Protein AF-A0A397H730-F1 (afdb_monomer_lite)

Secondary structure (DSSP, 8-state):
---------------HHHHHHT-PPPP--TTS--HHHHHTT---PPPPPP-PPPS-----TT----TT---TT---SS-HHHHHHHHHHHHT--HHHHHHHHHH-TTS-HHHHHHHHHHHHTS-----HHHHHHHHHHHHTT--

pLDDT: mean 72.05, std 16.64, range [37.53, 92.75]

Organism: NCBI:txid1348612

InterPro domains:
  IPR001138 Zn(2)Cys(6) fungal-type DNA-binding domain [PF00172] (14-52)
  IPR001138 Zn(2)Cys(6) fungal-type DNA-binding domain [PS50048] (14-46)
  IPR001138 Zn(2)Cys(6) fungal-type DNA-binding domain [SM00066] (9-55)
  IPR001138 Zn(2)Cys(6) fungal-type DNA-binding domain [cd00067] (11-46)
  IPR036864 Zn(2)-C6 fungal-type DNA-binding domain superfamily [G3DSA:4.10.240.10] (7-71)
  IPR036864 Zn(2)-C6 fungal-type DNA-binding domain superfamily [SSF57701] (5-55)

Structure (mmCIF, N/CA/C/O backbone):
data_AF-A0A397H730-F1
#
_entry.id   AF-A0A397H730-F1
#
loop_
_atom_site.group_PDB
_atom_site.id
_atom_site.type_symbol
_atom_site.label_atom_id
_atom_site.label_alt_id
_atom_site.label_comp_id
_atom_site.label_asym_id
_atom_site.label_entity_id
_atom_site.label_seq_id
_atom_site.pdbx_PDB_ins_code
_atom_site.Cartn_x
_atom_site.Cartn_y
_atom_site.Cartn_z
_atom_site.occupancy
_atom_site.B_iso_or_equiv
_atom_site.auth_seq_id
_atom_site.auth_comp_id
_atom_site.auth_asym_id
_atom_site.auth_atom_id
_atom_site.pdbx_PDB_model_num
ATOM 1 N N . MET A 1 1 ? -3.882 -28.048 41.845 1.00 50.50 1 MET A N 1
ATOM 2 C CA . MET A 1 1 ? -4.699 -27.050 41.116 1.00 50.50 1 MET A CA 1
ATOM 3 C C . MET A 1 1 ? -4.118 -26.880 39.721 1.00 50.50 1 MET A C 1
ATOM 5 O O . MET A 1 1 ? -3.072 -26.261 39.568 1.00 50.50 1 MET A O 1
ATOM 9 N N . TYR A 1 2 ? -4.721 -27.508 38.716 1.00 56.09 2 TYR A N 1
ATOM 10 C CA . TYR A 1 2 ? -4.244 -27.437 37.333 1.00 56.09 2 TYR A CA 1
ATOM 11 C C . TYR A 1 2 ? -4.657 -26.081 36.750 1.00 56.09 2 TYR A C 1
ATOM 13 O O . TYR A 1 2 ? -5.836 -25.732 36.774 1.00 56.09 2 TYR A O 1
ATOM 21 N N . LYS A 1 3 ? -3.696 -25.287 36.265 1.00 53.00 3 LYS A N 1
ATOM 22 C CA . LYS A 1 3 ? -3.996 -24.039 35.553 1.00 53.00 3 LYS A CA 1
ATOM 23 C C . LYS A 1 3 ? -4.534 -24.406 34.171 1.00 53.00 3 LYS A C 1
ATOM 25 O O . LYS A 1 3 ? -3.757 -24.790 33.300 1.00 53.00 3 LYS A O 1
ATOM 30 N N . VAL A 1 4 ? -5.849 -24.303 33.986 1.00 66.88 4 VAL A N 1
ATOM 31 C CA . VAL A 1 4 ? -6.485 -24.383 32.666 1.00 66.88 4 VAL A CA 1
ATOM 32 C C . VAL A 1 4 ? -5.889 -23.262 31.815 1.00 66.88 4 VAL A C 1
ATOM 34 O O . VAL A 1 4 ? -6.064 -22.082 32.119 1.00 66.88 4 VAL A O 1
ATOM 37 N N . LYS A 1 5 ? -5.103 -23.623 30.797 1.00 56.53 5 LYS A N 1
ATOM 38 C CA . LYS A 1 5 ? -4.609 -22.662 29.809 1.00 56.53 5 LYS A CA 1
ATOM 39 C C . LYS A 1 5 ? -5.804 -22.275 28.948 1.00 56.53 5 LYS A C 1
ATOM 41 O O . LYS A 1 5 ? -6.216 -23.051 28.096 1.00 56.53 5 LYS A O 1
ATOM 46 N N . THR A 1 6 ? -6.375 -21.104 29.200 1.00 65.00 6 THR A N 1
ATOM 47 C CA . THR A 1 6 ? -7.348 -20.507 28.290 1.00 65.00 6 THR A CA 1
ATOM 48 C C . THR A 1 6 ? -6.664 -20.241 26.953 1.00 65.00 6 THR A C 1
ATOM 50 O O . THR A 1 6 ? -5.555 -19.695 26.906 1.00 65.00 6 THR A O 1
ATOM 53 N N . GLU A 1 7 ? -7.291 -20.686 25.865 1.00 65.94 7 GLU A N 1
ATOM 54 C CA . GLU A 1 7 ? -6.809 -20.408 24.518 1.00 65.94 7 GLU A CA 1
ATOM 55 C C . GLU A 1 7 ? -6.703 -18.895 24.325 1.00 65.94 7 GLU A C 1
ATOM 57 O O . GLU A 1 7 ? -7.610 -18.129 24.654 1.00 65.94 7 GLU A O 1
ATOM 62 N N . ARG A 1 8 ? -5.544 -18.444 23.839 1.00 56.88 8 ARG A N 1
ATOM 63 C CA . ARG A 1 8 ? -5.330 -17.030 23.541 1.00 56.88 8 ARG A CA 1
ATOM 64 C C . ARG A 1 8 ? -6.039 -16.715 22.236 1.00 56.88 8 ARG A C 1
ATOM 66 O O . ARG A 1 8 ? -5.474 -16.913 21.165 1.00 56.88 8 ARG A O 1
ATOM 73 N N . VAL A 1 9 ? -7.257 -16.205 22.333 1.00 61.09 9 VAL A N 1
ATOM 74 C CA . VAL A 1 9 ? -7.951 -15.655 21.176 1.00 61.09 9 VAL A CA 1
ATOM 75 C C . VAL A 1 9 ? -7.308 -14.305 20.841 1.00 61.09 9 VAL A C 1
ATOM 77 O O . VAL A 1 9 ? -7.174 -13.400 21.673 1.00 61.09 9 VAL A O 1
ATOM 80 N N . ASN A 1 10 ? -6.790 -14.206 19.619 1.00 62.56 10 ASN A N 1
ATOM 81 C CA . ASN A 1 10 ? -6.143 -12.996 19.134 1.00 62.56 10 ASN A CA 1
ATOM 82 C C . ASN A 1 10 ? -7.219 -12.000 18.693 1.00 62.56 10 ASN A C 1
ATOM 84 O O . ASN A 1 10 ? -7.689 -12.042 17.557 1.00 62.56 10 ASN A O 1
ATOM 88 N N . VAL A 1 11 ? -7.586 -11.076 19.583 1.00 64.38 11 VAL A N 1
ATOM 89 C CA . VAL A 1 11 ? -8.468 -9.951 19.244 1.00 64.38 11 VAL A CA 1
ATOM 90 C C . VAL A 1 11 ? -7.763 -9.032 18.249 1.00 64.38 11 VAL A C 1
ATOM 92 O O . VAL A 1 11 ? -6.843 -8.296 18.606 1.00 64.38 11 VAL A O 1
ATOM 95 N N . THR A 1 12 ? -8.206 -9.051 16.995 1.00 71.44 12 THR A N 1
ATOM 96 C CA . THR A 1 12 ? -7.648 -8.214 15.920 1.00 71.44 12 THR A CA 1
ATOM 97 C C . THR A 1 12 ? -8.219 -6.794 15.914 1.00 71.44 12 THR A C 1
ATOM 99 O O . THR A 1 12 ? -7.594 -5.884 15.367 1.00 71.44 12 THR A O 1
ATOM 102 N N . ILE A 1 13 ? -9.389 -6.577 16.533 1.00 79.62 13 ILE A N 1
ATOM 103 C CA . ILE A 1 13 ? -10.117 -5.301 16.521 1.00 79.62 13 ILE A CA 1
ATOM 104 C C . ILE A 1 13 ? -10.657 -4.982 17.921 1.00 79.62 13 ILE A C 1
ATOM 106 O O . ILE A 1 13 ? -11.386 -5.764 18.521 1.00 79.62 13 ILE A O 1
ATOM 110 N N . ALA A 1 14 ? -10.346 -3.788 18.428 1.00 85.75 14 ALA A N 1
ATOM 111 C CA . ALA A 1 14 ? -10.927 -3.254 19.661 1.00 85.75 14 ALA A CA 1
ATOM 112 C C . ALA A 1 14 ? -12.130 -2.341 19.367 1.00 85.75 14 ALA A C 1
ATOM 114 O O . ALA A 1 14 ? -12.122 -1.614 18.372 1.00 85.75 14 ALA A O 1
ATOM 115 N N . CYS A 1 15 ? -13.130 -2.306 20.254 1.00 87.75 15 CYS A N 1
ATOM 116 C CA . CYS A 1 15 ? -14.243 -1.352 20.160 1.00 87.75 15 CYS A CA 1
ATOM 117 C C . CYS A 1 15 ? -13.778 0.102 20.392 1.00 87.75 15 CYS A C 1
ATOM 119 O O . CYS A 1 15 ? -12.722 0.339 20.989 1.00 87.75 15 CYS A O 1
ATOM 121 N N . ARG A 1 16 ? -14.580 1.098 19.981 1.00 89.00 16 ARG A N 1
ATOM 122 C CA . ARG A 1 16 ? -14.239 2.534 20.113 1.00 89.00 16 ARG A CA 1
ATOM 123 C C . ARG A 1 16 ? -13.884 2.943 21.541 1.00 89.00 16 ARG A C 1
ATOM 125 O O . ARG A 1 16 ? -12.943 3.709 21.736 1.00 89.00 16 ARG A O 1
ATOM 132 N N . ASN A 1 17 ? -14.609 2.433 22.533 1.00 90.75 17 ASN A N 1
ATOM 133 C CA . ASN A 1 17 ? -14.385 2.797 23.933 1.00 90.75 17 ASN A CA 1
ATOM 134 C C . ASN A 1 17 ? -13.042 2.256 24.437 1.00 90.75 17 ASN A C 1
ATOM 136 O O . ASN A 1 17 ? -12.279 2.987 25.065 1.00 90.75 17 ASN A O 1
ATOM 140 N N . CYS A 1 18 ? -12.696 1.014 24.090 1.00 90.00 18 CYS A N 1
ATOM 141 C CA . CYS A 1 18 ? -11.404 0.426 24.445 1.00 90.00 18 CYS A CA 1
ATOM 142 C C . CYS A 1 18 ? -10.235 1.068 23.683 1.00 90.00 18 CYS A C 1
ATOM 144 O O . CYS A 1 18 ? -9.174 1.268 24.276 1.00 90.00 18 CYS A O 1
ATOM 146 N N . GLN A 1 19 ? -10.435 1.459 22.416 1.00 88.44 19 GLN A N 1
ATOM 147 C CA . GLN A 1 19 ? -9.450 2.230 21.647 1.00 88.44 19 GLN A CA 1
ATOM 148 C C . GLN A 1 19 ? -9.165 3.587 22.305 1.00 88.44 19 GLN A C 1
ATOM 150 O O . GLN A 1 19 ? -8.007 3.903 22.573 1.00 88.44 19 GLN A O 1
ATOM 155 N N . LYS A 1 20 ? -10.215 4.360 22.629 1.00 89.25 20 LYS A N 1
ATOM 156 C CA . LYS A 1 20 ? -10.093 5.655 23.322 1.00 89.25 20 LYS A CA 1
ATOM 157 C C . LYS A 1 20 ? -9.414 5.510 24.684 1.00 89.25 20 LYS A C 1
ATOM 159 O O . LYS A 1 20 ? -8.546 6.305 25.024 1.00 89.25 20 LYS A O 1
ATOM 164 N N . ALA A 1 21 ? -9.770 4.471 25.436 1.00 88.81 21 ALA A N 1
ATOM 165 C CA . ALA A 1 21 ? -9.191 4.197 26.747 1.00 88.81 21 ALA A CA 1
ATOM 166 C C . ALA A 1 21 ? -7.764 3.617 26.691 1.00 88.81 21 ALA A C 1
ATOM 168 O O . ALA A 1 21 ? -7.126 3.506 27.737 1.00 88.81 21 ALA A O 1
ATOM 169 N N . LYS A 1 22 ? -7.262 3.216 25.510 1.00 87.75 22 LYS A N 1
ATOM 170 C CA . LYS A 1 22 ? -5.985 2.496 25.330 1.00 87.75 22 LYS A CA 1
ATOM 171 C C . LYS A 1 22 ? -5.866 1.266 26.242 1.00 87.75 22 LYS A C 1
ATOM 173 O O . LYS A 1 22 ? -4.817 0.997 26.826 1.00 87.75 22 LYS A O 1
ATOM 178 N N . LYS A 1 23 ? -6.961 0.521 26.398 1.00 87.56 23 LYS A N 1
ATOM 179 C CA . LYS A 1 23 ? -7.009 -0.706 27.207 1.00 87.56 23 LYS A CA 1
ATOM 180 C C . LYS A 1 23 ? -7.383 -1.902 26.337 1.00 87.56 23 LYS A C 1
ATOM 182 O O . LYS A 1 23 ? -8.056 -1.749 25.320 1.00 87.56 23 LYS A O 1
ATOM 187 N N . LYS A 1 24 ? -6.987 -3.102 26.777 1.00 85.06 24 LYS A N 1
ATOM 188 C CA . LYS A 1 24 ? -7.352 -4.360 26.112 1.00 85.06 24 LYS A CA 1
ATOM 189 C C . LYS A 1 24 ? -8.879 -4.474 26.007 1.00 85.06 24 LYS A C 1
ATOM 191 O O . LYS A 1 24 ? -9.583 -4.210 26.986 1.00 85.06 24 LYS A O 1
ATOM 196 N N . CYS A 1 25 ? -9.356 -4.818 24.813 1.00 87.69 25 CYS A N 1
ATOM 197 C CA . CYS A 1 25 ? -10.747 -5.163 24.539 1.00 87.69 25 CYS A CA 1
ATOM 198 C C . CYS A 1 25 ? -10.901 -6.679 24.702 1.00 87.69 25 CYS A C 1
ATOM 200 O O . CYS A 1 25 ? -10.012 -7.416 24.270 1.00 87.69 25 CYS A O 1
ATOM 202 N N . SER A 1 26 ? -11.962 -7.120 25.378 1.00 81.31 26 SER A N 1
ATOM 203 C CA . SER A 1 26 ? -12.301 -8.541 25.480 1.00 81.31 26 SER A CA 1
ATOM 204 C C . SER A 1 26 ? -12.860 -9.073 24.159 1.00 81.31 26 SER A C 1
ATOM 206 O O . SER A 1 26 ? -13.186 -8.292 23.258 1.00 81.31 26 SER A O 1
ATOM 208 N N . ASP A 1 27 ? -12.855 -10.402 24.046 1.00 68.44 27 ASP A N 1
ATOM 209 C CA . ASP A 1 27 ? -12.985 -11.135 22.793 1.00 68.44 27 ASP A CA 1
ATOM 210 C C . ASP A 1 27 ? -14.214 -10.808 21.958 1.00 68.44 27 ASP A C 1
ATOM 212 O O . ASP A 1 27 ? -15.289 -10.451 22.437 1.00 68.44 27 ASP A O 1
ATOM 216 N N . TYR A 1 28 ? -13.975 -10.901 20.659 1.00 59.66 28 TYR A N 1
ATOM 217 C CA . TYR A 1 28 ? -14.765 -10.311 19.605 1.00 59.66 28 TYR A CA 1
ATOM 218 C C . TYR A 1 28 ? -15.681 -11.353 18.979 1.00 59.66 28 TYR A C 1
ATOM 220 O O . TYR A 1 28 ? -15.276 -12.084 18.082 1.00 59.66 28 TYR A O 1
ATOM 228 N N . ASN A 1 29 ? -16.942 -11.356 19.392 1.00 61.81 29 ASN A N 1
ATOM 229 C CA . ASN A 1 29 ? -18.015 -11.668 18.464 1.00 61.81 29 ASN A CA 1
ATOM 230 C C . ASN A 1 29 ? -18.580 -10.323 18.014 1.00 61.81 29 ASN A C 1
ATOM 232 O O . ASN A 1 29 ? -19.025 -9.535 18.843 1.00 61.81 29 ASN A O 1
ATOM 236 N N . HIS A 1 30 ? -18.546 -10.044 16.709 1.00 59.00 30 HIS A N 1
ATOM 237 C CA . HIS A 1 30 ? -19.015 -8.795 16.084 1.00 59.00 30 HIS A CA 1
ATOM 238 C C . HIS A 1 30 ? -20.416 -8.327 16.538 1.00 59.00 30 HIS A C 1
ATOM 240 O O . HIS A 1 30 ? -20.763 -7.163 16.344 1.00 59.00 30 HIS A O 1
ATOM 246 N N . ASN A 1 31 ? -21.196 -9.224 17.148 1.00 62.78 31 ASN A N 1
ATOM 247 C CA . ASN A 1 31 ? -22.574 -9.022 17.577 1.00 62.78 31 ASN A CA 1
ATOM 248 C C . ASN A 1 31 ? -22.737 -8.828 19.097 1.00 62.78 31 ASN A C 1
ATOM 250 O O . ASN A 1 31 ? -23.855 -8.601 19.549 1.00 62.78 31 ASN A O 1
AT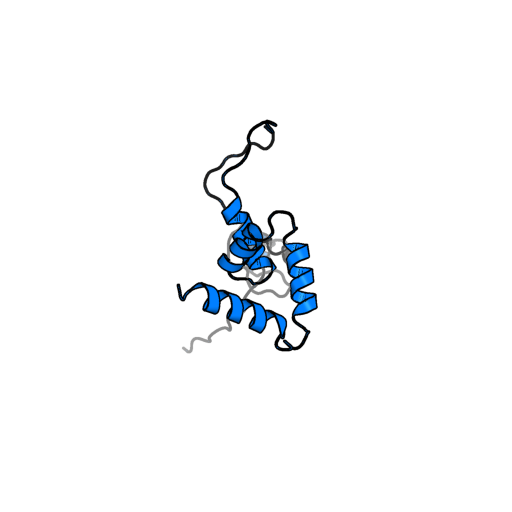OM 254 N N . SER A 1 32 ? -21.668 -8.926 19.897 1.00 72.69 32 SER A N 1
ATOM 255 C CA . SER A 1 32 ? -21.738 -8.796 21.358 1.00 72.69 32 SER A CA 1
ATOM 256 C C . SER A 1 32 ? -20.915 -7.622 21.879 1.00 72.69 32 SER A C 1
ATOM 258 O O . SER A 1 32 ? -19.784 -7.390 21.448 1.00 72.69 32 SER A O 1
ATOM 260 N N . SER A 1 33 ? -21.462 -6.916 22.869 1.00 85.19 33 SER A N 1
ATOM 261 C CA . SER A 1 33 ? -20.726 -5.917 23.642 1.00 85.19 33 SER A CA 1
ATOM 262 C C . SER A 1 33 ? -19.563 -6.558 24.396 1.00 85.19 33 SER A C 1
ATOM 264 O O . SER A 1 33 ? -19.730 -7.593 25.036 1.00 85.19 33 SER A O 1
ATOM 266 N N . CYS A 1 34 ? -18.388 -5.924 24.369 1.00 87.25 34 CYS A N 1
ATOM 267 C CA . CYS A 1 34 ? -17.267 -6.383 25.184 1.00 87.25 34 CYS A CA 1
ATOM 268 C C . CYS A 1 34 ? -17.559 -6.194 26.681 1.00 87.25 34 CYS A C 1
ATOM 270 O O . CYS A 1 34 ? -18.225 -5.233 27.068 1.00 87.25 34 CYS A O 1
ATOM 272 N N . GLU A 1 35 ? -17.004 -7.072 27.514 1.00 87.19 35 GLU A N 1
ATOM 273 C CA . GLU A 1 35 ? -17.160 -7.114 28.980 1.00 87.19 35 GLU A CA 1
ATOM 274 C C . GLU A 1 35 ? -17.079 -5.728 29.638 1.00 87.19 35 GLU A C 1
ATOM 276 O O . GLU A 1 35 ? -18.006 -5.306 30.317 1.00 87.19 35 GLU A O 1
ATOM 281 N N . ARG A 1 36 ? -16.048 -4.933 29.320 1.00 88.31 36 ARG A N 1
ATOM 282 C CA . ARG A 1 36 ? -15.902 -3.572 29.869 1.00 88.31 36 ARG A CA 1
ATOM 283 C C . ARG A 1 36 ? -17.046 -2.632 29.470 1.00 88.31 36 ARG A C 1
ATOM 285 O O . ARG A 1 36 ? -17.365 -1.709 30.214 1.00 88.31 36 ARG A O 1
ATOM 292 N N . CYS A 1 37 ? -17.581 -2.766 28.257 1.00 90.06 37 CYS A N 1
ATOM 293 C CA . CYS A 1 37 ? -18.710 -1.937 27.835 1.00 90.06 37 CYS A CA 1
ATOM 294 C C . CYS A 1 37 ? -19.999 -2.377 28.531 1.00 90.06 37 CYS A C 1
ATOM 296 O O . CYS A 1 37 ? -20.786 -1.509 28.881 1.00 90.06 37 CYS A O 1
ATOM 298 N N . VAL A 1 38 ? -20.171 -3.677 28.790 1.00 88.25 38 VAL A N 1
ATOM 299 C CA . VAL A 1 38 ? -21.295 -4.205 29.577 1.00 88.25 38 VAL A CA 1
ATOM 300 C C . VAL A 1 38 ? -21.231 -3.698 31.018 1.00 88.25 38 VAL A C 1
ATOM 302 O O . VAL A 1 38 ? -22.189 -3.098 31.482 1.00 88.25 38 VAL A O 1
ATOM 305 N N . GLU A 1 39 ? -20.082 -3.830 31.687 1.00 89.06 39 GLU A N 1
ATOM 306 C CA . GLU A 1 39 ? -19.871 -3.358 33.070 1.00 89.06 39 GLU A CA 1
ATOM 307 C C . GLU A 1 39 ? -20.127 -1.860 33.259 1.00 89.06 39 GLU A C 1
ATOM 309 O O . GLU A 1 39 ? -20.427 -1.404 34.358 1.00 89.06 39 GLU A O 1
ATOM 314 N N . ARG A 1 40 ? -19.931 -1.073 32.199 1.00 89.38 40 ARG A N 1
ATOM 315 C CA . ARG A 1 40 ? -20.083 0.385 32.228 1.00 89.38 40 ARG A CA 1
ATOM 316 C C . ARG A 1 40 ? -21.389 0.863 31.611 1.00 89.38 40 ARG A C 1
ATOM 318 O O . ARG A 1 40 ? -21.555 2.071 31.481 1.00 89.38 40 ARG A O 1
ATOM 325 N N . GLU A 1 41 ? -22.241 -0.062 31.172 1.00 87.75 41 GLU A N 1
ATOM 326 C CA . GLU A 1 41 ? -23.493 0.236 30.471 1.00 87.75 41 GLU A CA 1
ATOM 327 C C . GLU A 1 41 ? -23.281 1.181 29.270 1.00 87.75 41 GLU A C 1
ATOM 329 O O . GLU A 1 41 ? -24.071 2.075 28.979 1.00 87.75 41 GLU A O 1
ATOM 334 N N . LEU A 1 42 ? -22.163 0.996 28.558 1.00 86.94 42 LEU A N 1
ATOM 335 C CA . LEU A 1 42 ? -21.788 1.808 27.405 1.00 86.94 42 LEU A CA 1
ATOM 336 C C . LEU A 1 42 ? -22.105 1.093 26.099 1.00 86.94 42 LEU A C 1
ATOM 338 O O . LEU A 1 42 ? -21.855 -0.101 25.929 1.00 86.94 42 LEU A O 1
ATOM 342 N N . GLU A 1 43 ? -22.523 1.876 25.111 1.00 87.75 43 GLU A N 1
ATOM 343 C CA . GLU A 1 43 ? -22.716 1.384 23.755 1.00 87.75 43 GLU A CA 1
ATOM 344 C C . GLU A 1 43 ? -21.388 0.878 23.159 1.00 87.75 43 GLU A C 1
ATOM 346 O O . GLU A 1 43 ? -20.408 1.623 23.007 1.00 87.75 43 GLU A O 1
ATOM 351 N N . CYS A 1 44 ? -21.344 -0.412 22.817 1.00 88.88 44 CYS A N 1
ATOM 352 C CA . CYS A 1 44 ? -20.152 -1.055 22.283 1.00 88.88 44 CYS A CA 1
ATOM 353 C C . CYS A 1 44 ? -20.167 -1.030 20.753 1.00 88.88 44 CYS A C 1
ATOM 355 O O . CYS A 1 44 ? -20.772 -1.874 20.099 1.00 88.88 44 CYS A O 1
ATOM 357 N N . LYS A 1 45 ? -19.477 -0.047 20.168 1.00 87.19 45 LYS A N 1
ATOM 358 C CA . LYS A 1 45 ? -19.338 0.070 18.710 1.00 87.19 45 LYS A CA 1
ATOM 359 C C . LYS A 1 45 ? -17.966 -0.389 18.246 1.00 87.19 45 LYS A C 1
ATOM 361 O O . LYS A 1 45 ? -16.945 0.182 18.647 1.00 87.19 45 LYS A O 1
ATOM 366 N N . TYR A 1 46 ? -17.946 -1.360 17.343 1.00 85.56 46 TYR A N 1
ATOM 367 C CA . TYR A 1 46 ? -16.752 -1.750 16.604 1.00 85.56 46 TYR A CA 1
ATOM 368 C C . TYR A 1 46 ? -16.711 -1.014 15.269 1.00 85.56 46 TYR A C 1
ATOM 370 O O . TYR A 1 46 ? -17.703 -0.937 14.550 1.00 85.56 46 TYR A O 1
ATOM 378 N N . VAL A 1 47 ? -15.560 -0.423 14.954 1.00 76.94 47 VAL A N 1
ATOM 379 C CA . VAL A 1 47 ? -15.337 0.194 13.644 1.00 76.94 47 VAL A CA 1
ATOM 380 C C . VAL A 1 47 ? -14.729 -0.876 12.755 1.00 76.94 47 VAL A C 1
ATOM 382 O O . VAL A 1 47 ? -13.705 -1.458 13.114 1.00 76.94 47 VAL A O 1
ATOM 385 N N . GLN A 1 48 ? -15.379 -1.138 11.623 1.00 69.75 48 GLN A N 1
ATOM 386 C CA . GLN A 1 48 ? -14.855 -2.011 10.576 1.00 69.75 48 GLN A CA 1
ATOM 387 C C . GLN A 1 48 ? -13.438 -1.592 10.151 1.00 69.75 48 GLN A C 1
ATOM 389 O O . GLN A 1 48 ? -13.068 -0.427 10.340 1.00 69.75 48 GLN A O 1
ATOM 394 N N . PRO A 1 49 ? -12.626 -2.534 9.633 1.00 69.56 49 PRO A N 1
ATOM 395 C CA . PRO A 1 49 ? -11.191 -2.352 9.478 1.00 69.56 49 PRO A CA 1
ATOM 396 C C . PRO A 1 49 ? -10.850 -1.036 8.786 1.00 69.56 49 PRO A C 1
ATOM 398 O O . PRO A 1 49 ? -11.248 -0.759 7.655 1.00 69.56 49 PRO A O 1
ATOM 401 N N . VAL A 1 50 ? -10.078 -0.224 9.505 1.00 65.81 50 VAL A N 1
ATOM 402 C CA . VAL A 1 50 ? -9.478 0.990 8.967 1.00 65.81 50 VAL A CA 1
ATOM 403 C C . VAL A 1 50 ? -8.591 0.562 7.804 1.00 65.81 50 VAL A C 1
ATOM 405 O O . VAL A 1 50 ? -7.790 -0.366 7.959 1.00 65.81 50 VAL A O 1
ATOM 408 N N . LYS A 1 51 ? -8.730 1.222 6.644 1.00 69.31 51 LYS A N 1
ATOM 409 C CA . LYS A 1 51 ? -7.818 1.027 5.510 1.00 69.31 51 LYS A CA 1
ATOM 410 C C . LYS A 1 51 ? -6.390 1.024 6.054 1.00 69.31 51 LYS A C 1
ATOM 412 O O . LYS A 1 51 ? -6.004 1.956 6.768 1.00 69.31 51 LYS A O 1
ATOM 417 N N . LYS A 1 52 ? -5.633 -0.045 5.775 1.00 71.25 52 LYS A N 1
ATOM 418 C CA . LYS A 1 52 ? -4.215 -0.103 6.143 1.00 71.25 52 LYS A CA 1
ATOM 419 C C . LYS A 1 52 ? -3.580 1.180 5.620 1.00 71.25 52 LYS A C 1
ATOM 421 O O . LYS A 1 52 ? -3.846 1.574 4.484 1.00 71.25 52 LYS A O 1
ATOM 426 N N . ARG A 1 53 ? -2.820 1.867 6.476 1.00 69.81 53 ARG A N 1
ATOM 427 C CA . ARG A 1 53 ? -2.097 3.066 6.049 1.00 69.81 53 ARG A CA 1
ATOM 428 C C . ARG A 1 53 ? -1.291 2.675 4.814 1.00 69.81 53 ARG A C 1
ATOM 430 O O . ARG A 1 53 ? -0.712 1.586 4.797 1.00 69.81 53 ARG A O 1
ATOM 437 N N . GLY A 1 54 ? -1.298 3.538 3.802 1.00 79.81 54 GLY A N 1
ATOM 438 C CA . GLY A 1 54 ? -0.391 3.378 2.677 1.00 79.81 54 GLY A CA 1
ATOM 439 C C . GLY A 1 54 ? 1.060 3.295 3.169 1.00 79.81 54 GLY A C 1
ATOM 440 O O . GLY A 1 54 ? 1.326 3.536 4.357 1.00 79.81 54 GLY A O 1
ATOM 441 N N . PRO A 1 55 ? 1.999 2.952 2.279 1.00 81.06 55 PRO A N 1
ATOM 442 C CA . PRO A 1 55 ? 3.421 3.001 2.594 1.00 81.06 55 PRO A CA 1
ATOM 443 C C . PRO A 1 55 ? 3.747 4.292 3.351 1.00 81.06 55 PRO A C 1
ATOM 445 O O . PRO A 1 55 ? 3.266 5.366 2.980 1.00 81.06 55 PRO A O 1
ATOM 448 N N . ARG A 1 56 ? 4.494 4.189 4.460 1.00 74.44 56 ARG A N 1
ATOM 449 C CA . ARG A 1 56 ? 4.902 5.398 5.184 1.00 74.44 56 ARG A CA 1
ATOM 450 C C . ARG A 1 56 ? 5.713 6.250 4.206 1.00 74.44 56 ARG A C 1
ATOM 452 O O . ARG A 1 56 ? 6.613 5.686 3.580 1.00 74.44 56 ARG A O 1
ATOM 459 N N . PRO A 1 57 ? 5.423 7.556 4.069 1.00 70.94 57 PRO A N 1
ATOM 460 C CA . PRO A 1 57 ? 6.301 8.424 3.308 1.00 70.94 57 PRO A CA 1
ATOM 461 C C . PRO A 1 57 ? 7.695 8.303 3.920 1.00 70.94 57 PRO A C 1
ATOM 463 O O . PRO A 1 57 ? 7.851 8.358 5.144 1.00 70.94 57 PRO A O 1
ATOM 466 N N . ILE A 1 58 ? 8.681 8.037 3.068 1.00 69.31 58 ILE A N 1
ATOM 467 C CA . ILE A 1 58 ? 10.076 7.941 3.479 1.00 69.31 58 ILE A CA 1
ATOM 468 C C . ILE A 1 58 ? 10.435 9.312 4.050 1.00 69.31 58 ILE A C 1
ATOM 470 O O . ILE A 1 58 ? 10.397 10.316 3.343 1.00 69.31 58 ILE A O 1
ATOM 474 N N . HIS A 1 59 ? 10.703 9.363 5.354 1.00 54.22 59 HIS A N 1
ATOM 475 C CA . HIS A 1 59 ? 11.121 10.585 6.024 1.00 54.22 59 HIS A CA 1
ATOM 476 C C . HIS A 1 59 ? 12.569 10.852 5.603 1.00 54.22 59 HIS A C 1
ATOM 478 O O . HIS A 1 59 ? 13.509 10.348 6.214 1.00 54.22 59 HIS A O 1
ATOM 484 N N . VAL A 1 60 ? 12.750 11.587 4.505 1.00 56.62 60 VAL A N 1
ATOM 485 C CA . VAL A 1 60 ? 14.031 12.218 4.188 1.00 56.62 60 VAL A CA 1
ATOM 486 C C . VAL A 1 60 ? 14.228 13.317 5.222 1.00 56.62 60 VAL A C 1
ATOM 488 O O . VAL A 1 60 ? 13.609 14.377 5.170 1.00 56.62 60 VAL A O 1
ATOM 491 N N . ASN A 1 61 ? 15.000 13.013 6.261 1.00 51.97 61 ASN A N 1
ATOM 492 C CA . ASN A 1 61 ? 15.315 13.984 7.294 1.00 51.97 61 ASN A CA 1
ATOM 493 C C . ASN A 1 61 ? 15.995 15.198 6.644 1.00 51.97 61 ASN A C 1
ATOM 495 O O . ASN A 1 61 ? 17.134 15.101 6.199 1.00 51.97 61 ASN A O 1
ATOM 499 N N . GLY A 1 62 ? 15.294 16.334 6.644 1.00 47.25 62 GLY A N 1
ATOM 500 C CA . GLY A 1 62 ? 15.918 17.650 6.574 1.00 47.25 62 GLY A CA 1
ATOM 501 C C . GLY A 1 62 ? 15.934 18.358 5.224 1.00 47.25 62 GLY A C 1
ATOM 502 O O . GLY A 1 62 ? 16.972 18.898 4.881 1.00 47.25 62 GLY A O 1
ATOM 503 N N . LEU A 1 63 ? 14.809 18.473 4.514 1.00 45.62 63 LEU A N 1
ATOM 504 C CA . LEU A 1 63 ? 14.593 19.621 3.622 1.00 45.62 63 LEU A CA 1
ATOM 505 C C . LEU A 1 63 ? 13.144 20.101 3.758 1.00 45.62 63 LEU A C 1
ATOM 507 O O . LEU A 1 63 ? 12.212 19.516 3.215 1.00 45.62 63 LEU A O 1
ATOM 511 N N . ASN A 1 64 ? 12.963 21.165 4.541 1.00 46.75 64 ASN A N 1
ATOM 512 C CA . ASN A 1 64 ? 11.752 21.978 4.532 1.00 46.75 64 ASN A CA 1
ATOM 513 C C . ASN A 1 64 ? 11.697 22.645 3.149 1.00 46.75 64 ASN A C 1
ATOM 515 O O . ASN A 1 64 ? 12.391 23.634 2.925 1.00 46.75 64 ASN A O 1
ATOM 519 N N . VAL A 1 65 ? 10.960 22.069 2.198 1.00 45.72 65 VAL A N 1
ATOM 520 C CA . VAL A 1 65 ? 10.748 22.703 0.891 1.00 45.72 65 VAL A CA 1
ATOM 521 C C . VAL A 1 65 ? 9.320 23.219 0.851 1.00 45.72 65 VAL A C 1
ATOM 523 O O . VAL A 1 65 ? 8.360 22.466 0.700 1.00 45.72 65 VAL A O 1
ATOM 526 N N . ASP A 1 66 ? 9.217 24.524 1.067 1.00 43.47 66 ASP A N 1
ATOM 527 C CA . ASP A 1 66 ? 8.016 25.330 0.908 1.00 43.47 66 ASP A CA 1
ATOM 528 C C . ASP A 1 66 ? 7.605 25.299 -0.577 1.00 43.47 66 ASP A C 1
ATOM 530 O O . ASP A 1 66 ? 8.369 25.706 -1.454 1.00 43.47 66 ASP A O 1
ATOM 534 N N . TYR A 1 67 ? 6.423 24.762 -0.888 1.00 50.19 67 TYR A N 1
ATOM 535 C CA . TYR A 1 67 ? 6.011 24.384 -2.254 1.00 50.19 67 TYR A CA 1
ATOM 536 C C . TYR A 1 67 ? 5.714 25.563 -3.205 1.00 50.19 67 TYR A C 1
ATOM 538 O O . TYR A 1 67 ? 5.191 25.347 -4.294 1.00 50.19 67 TYR A O 1
ATOM 546 N N . ASN A 1 68 ? 6.051 26.805 -2.842 1.00 54.12 68 ASN A N 1
ATOM 547 C CA . ASN A 1 68 ? 5.650 28.004 -3.591 1.00 54.12 68 ASN A CA 1
ATOM 548 C C . ASN A 1 68 ? 6.803 28.894 -4.081 1.00 54.12 68 ASN A C 1
ATOM 550 O O . ASN A 1 68 ? 6.599 30.083 -4.318 1.00 54.12 68 ASN A O 1
ATOM 554 N N . LYS A 1 69 ? 8.004 28.350 -4.306 1.00 41.09 69 LYS A N 1
ATOM 555 C CA . LYS A 1 69 ? 9.071 29.102 -4.988 1.00 41.09 69 LYS A CA 1
ATOM 556 C C . LYS A 1 69 ? 9.706 28.295 -6.118 1.00 41.09 69 LYS A C 1
ATOM 558 O O . LYS A 1 69 ? 10.810 27.780 -5.994 1.00 41.09 69 LYS A O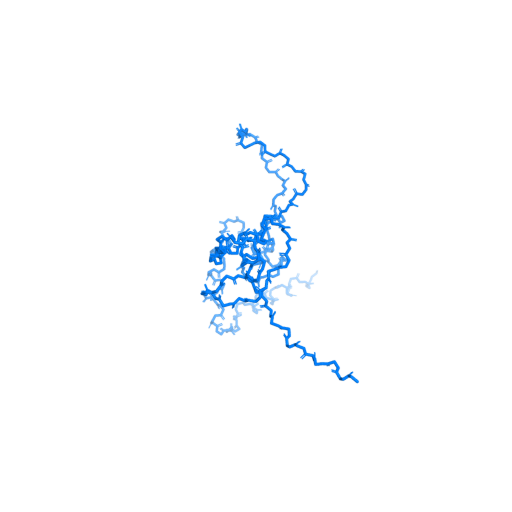 1
ATOM 563 N N . PHE A 1 70 ? 8.983 28.188 -7.231 1.00 39.75 70 PHE A N 1
ATOM 564 C CA . PHE A 1 70 ? 9.585 27.845 -8.518 1.00 39.75 70 PHE A CA 1
ATOM 565 C C . PHE A 1 70 ? 10.345 29.074 -9.030 1.00 39.75 70 PHE A C 1
ATOM 567 O O . PHE A 1 70 ? 9.734 30.024 -9.514 1.00 39.75 70 PHE A O 1
ATOM 574 N N . ASP A 1 71 ? 11.668 29.065 -8.881 1.00 45.66 71 ASP A N 1
ATOM 575 C CA . ASP A 1 71 ? 12.556 30.012 -9.557 1.00 45.66 71 ASP A CA 1
ATOM 576 C C . ASP A 1 71 ? 13.011 29.378 -10.892 1.00 45.66 71 ASP A C 1
ATOM 578 O O . ASP A 1 71 ? 13.577 28.279 -10.858 1.00 45.66 71 ASP A O 1
ATOM 582 N N . PRO A 1 72 ? 12.750 29.971 -12.077 1.00 49.47 72 PRO A N 1
ATOM 583 C CA . PRO A 1 72 ? 12.869 29.268 -13.362 1.00 49.47 72 PRO A CA 1
ATOM 584 C C . PRO A 1 72 ? 14.305 29.068 -13.877 1.00 49.47 72 PRO A C 1
ATOM 586 O O . PRO A 1 72 ? 14.479 28.731 -15.047 1.00 49.47 72 PRO A O 1
ATOM 589 N N . LEU A 1 73 ? 15.341 29.323 -13.070 1.00 48.75 73 LEU A N 1
ATOM 590 C CA . LEU A 1 73 ? 16.691 29.581 -13.590 1.00 48.75 73 LEU A CA 1
ATOM 591 C C . LEU A 1 73 ? 17.844 28.755 -13.002 1.00 48.75 73 LEU A C 1
ATOM 593 O O . LEU A 1 73 ? 18.994 29.074 -13.302 1.00 48.75 73 LEU A O 1
ATOM 597 N N . TYR A 1 74 ? 17.609 27.679 -12.242 1.00 37.53 74 TYR A N 1
ATOM 598 C CA . TYR A 1 74 ? 18.727 26.874 -11.722 1.00 37.53 74 TYR A CA 1
ATOM 599 C C . TYR A 1 74 ? 18.769 25.429 -12.237 1.00 37.53 74 TYR A C 1
ATOM 601 O O . TYR A 1 74 ? 17.977 24.564 -11.878 1.00 37.53 74 TYR A O 1
ATOM 609 N N . ASN A 1 75 ? 19.747 25.222 -13.115 1.00 39.47 75 ASN A N 1
ATOM 610 C CA . ASN A 1 75 ? 20.147 23.997 -13.790 1.00 39.47 75 ASN A CA 1
ATOM 611 C C . ASN A 1 75 ? 20.893 23.000 -12.878 1.00 39.47 75 ASN A C 1
ATOM 613 O O . ASN A 1 75 ? 21.665 23.400 -12.014 1.00 39.47 75 ASN A O 1
ATOM 617 N N . ASN A 1 76 ? 20.751 21.713 -13.220 1.00 56.38 76 ASN A N 1
ATOM 618 C CA . ASN A 1 76 ? 21.787 20.668 -13.311 1.00 56.38 76 ASN A CA 1
ATOM 619 C C . ASN A 1 76 ? 22.862 20.570 -12.211 1.00 56.38 76 ASN A C 1
ATOM 621 O O . ASN A 1 76 ? 23.861 21.287 -12.265 1.00 56.38 76 ASN A O 1
ATOM 625 N N . LYS A 1 77 ? 22.713 19.555 -11.343 1.00 48.38 77 LYS A N 1
ATOM 626 C CA . LYS A 1 77 ? 23.736 18.597 -10.842 1.00 48.38 77 LYS A CA 1
ATOM 627 C C . LYS A 1 77 ? 23.306 18.091 -9.460 1.00 48.38 77 LYS A C 1
ATOM 629 O O . LYS A 1 77 ? 23.715 18.690 -8.482 1.00 48.38 77 LYS A O 1
ATOM 634 N N . GLU A 1 78 ? 22.477 17.038 -9.394 1.00 46.84 78 GLU A N 1
ATOM 635 C CA . GLU A 1 78 ? 22.378 16.113 -8.228 1.00 46.84 78 GLU A CA 1
ATOM 636 C C . GLU A 1 78 ? 21.266 15.035 -8.321 1.00 46.84 78 GLU A C 1
ATOM 638 O O . GLU A 1 78 ? 20.936 14.418 -7.314 1.00 46.84 78 GLU A O 1
ATOM 643 N N . ASN A 1 79 ? 20.699 14.728 -9.500 1.00 51.94 79 ASN A N 1
ATOM 644 C CA . ASN A 1 79 ? 19.626 13.717 -9.610 1.00 51.94 79 ASN A CA 1
ATOM 645 C C . ASN A 1 79 ? 19.991 12.411 -10.339 1.00 51.94 79 ASN A C 1
ATOM 647 O O . ASN A 1 79 ? 19.196 11.472 -10.309 1.00 51.94 79 ASN A O 1
ATOM 651 N N . ASP A 1 80 ? 21.196 12.286 -10.900 1.00 53.62 80 ASP A N 1
ATOM 652 C CA . ASP A 1 80 ? 21.554 11.133 -11.744 1.00 53.62 80 ASP A CA 1
ATOM 653 C C . ASP A 1 80 ? 21.545 9.804 -10.974 1.00 53.62 80 ASP A C 1
ATOM 655 O O . ASP A 1 80 ? 21.107 8.781 -11.494 1.00 53.62 80 ASP A O 1
ATOM 659 N N . LYS A 1 81 ? 21.965 9.804 -9.698 1.00 59.84 81 LYS A N 1
ATOM 660 C CA . LYS A 1 81 ? 21.922 8.596 -8.852 1.00 59.84 81 LYS A CA 1
ATOM 661 C C . LYS A 1 81 ? 20.490 8.118 -8.619 1.00 59.84 81 LYS A C 1
ATOM 663 O O . LYS A 1 81 ? 20.232 6.922 -8.684 1.00 59.84 81 LYS A O 1
ATOM 668 N N . ASN A 1 82 ? 19.564 9.050 -8.397 1.00 72.62 82 ASN A N 1
ATOM 669 C CA . ASN A 1 82 ? 18.161 8.712 -8.188 1.00 72.62 82 ASN A CA 1
ATOM 670 C C . ASN A 1 82 ? 17.542 8.156 -9.475 1.00 72.62 82 ASN A C 1
ATOM 672 O O . ASN A 1 82 ? 16.792 7.188 -9.419 1.00 72.62 82 ASN A O 1
ATOM 676 N N . GLU A 1 83 ? 17.875 8.717 -10.639 1.00 82.81 83 GLU A N 1
ATOM 677 C CA . GLU A 1 83 ? 17.359 8.231 -11.921 1.00 82.81 83 GLU A CA 1
ATOM 678 C C . GLU A 1 83 ? 17.920 6.850 -12.293 1.00 82.81 83 GLU A C 1
ATOM 680 O O . GLU A 1 83 ? 17.150 5.954 -12.642 1.00 82.81 83 GLU A O 1
ATOM 685 N N . ILE A 1 84 ? 19.228 6.631 -12.129 1.00 86.75 84 ILE A N 1
ATOM 686 C CA . ILE A 1 84 ? 19.873 5.342 -12.419 1.00 86.75 84 ILE A CA 1
ATOM 687 C C . ILE A 1 84 ? 19.314 4.228 -11.525 1.00 86.75 84 ILE A C 1
ATOM 689 O O . ILE A 1 84 ? 18.937 3.175 -12.042 1.00 86.75 84 ILE A O 1
ATOM 693 N N . SER A 1 85 ? 19.211 4.449 -10.210 1.00 86.94 85 SER A N 1
ATOM 694 C CA . SER A 1 85 ? 18.670 3.438 -9.290 1.00 86.94 85 SER A CA 1
ATOM 695 C C . SER A 1 85 ? 17.178 3.176 -9.545 1.00 86.94 85 SER A C 1
ATOM 697 O O . SER A 1 85 ? 16.731 2.031 -9.483 1.00 86.94 85 SER A O 1
ATOM 699 N N . ASN A 1 86 ? 16.399 4.201 -9.916 1.00 87.88 86 ASN A N 1
ATOM 700 C CA . ASN A 1 86 ? 14.994 4.025 -10.301 1.00 87.88 86 ASN A CA 1
ATOM 701 C C . ASN A 1 86 ? 14.838 3.194 -11.584 1.00 87.88 86 ASN A C 1
ATOM 703 O O . ASN A 1 86 ? 13.954 2.340 -11.662 1.00 87.88 86 ASN A O 1
ATOM 707 N N . LEU A 1 87 ? 15.682 3.426 -12.593 1.00 88.56 87 LEU A N 1
ATOM 708 C CA . LEU A 1 87 ? 15.676 2.653 -13.837 1.00 88.56 87 LEU A CA 1
ATOM 709 C C . LEU A 1 87 ? 16.161 1.215 -13.615 1.00 88.56 87 LEU A C 1
ATOM 711 O O . LEU A 1 87 ? 15.555 0.289 -14.149 1.00 88.56 87 LEU A O 1
ATOM 715 N N . SER A 1 88 ? 17.191 1.031 -12.786 1.00 90.56 88 SER A N 1
ATOM 716 C CA . SER A 1 88 ? 17.694 -0.280 -12.361 1.00 90.56 88 SER A CA 1
ATOM 717 C C . SER A 1 88 ? 16.578 -1.127 -11.748 1.00 90.56 88 SER A C 1
ATOM 719 O O . SER A 1 88 ? 16.317 -2.224 -12.233 1.00 90.56 88 SER A O 1
ATOM 721 N N . LEU A 1 89 ? 15.835 -0.580 -10.779 1.00 89.44 89 LEU A N 1
ATOM 722 C CA . LEU A 1 89 ? 14.707 -1.274 -10.149 1.00 89.44 89 LEU A CA 1
ATOM 723 C C . LEU A 1 89 ? 13.538 -1.522 -11.110 1.00 89.44 89 LEU A C 1
ATOM 725 O O . LEU A 1 89 ? 12.881 -2.555 -11.032 1.00 89.44 89 LEU A O 1
ATOM 729 N N . LYS A 1 90 ? 13.248 -0.573 -12.007 1.00 92.38 90 LYS A N 1
ATOM 730 C CA . LYS A 1 90 ? 12.102 -0.667 -12.922 1.00 92.38 90 LYS A CA 1
ATOM 731 C C . LYS A 1 90 ? 12.260 -1.779 -13.959 1.00 92.38 90 LYS A C 1
ATOM 733 O O . LYS A 1 90 ? 11.261 -2.381 -14.344 1.00 92.38 90 LYS A O 1
ATOM 738 N N . TYR A 1 91 ? 13.479 -1.992 -14.441 1.00 88.06 91 TYR A N 1
ATOM 739 C CA . TYR A 1 91 ? 13.768 -2.935 -15.522 1.00 88.06 91 TYR A CA 1
ATOM 740 C C . TYR A 1 91 ? 14.634 -4.118 -15.078 1.00 88.06 91 TYR A C 1
ATOM 742 O O . TYR A 1 91 ? 15.116 -4.855 -15.930 1.00 88.06 91 TYR A O 1
ATOM 750 N N . ASP A 1 92 ? 14.830 -4.276 -13.767 1.00 89.06 92 ASP A N 1
ATOM 751 C CA . ASP A 1 92 ? 15.626 -5.340 -13.149 1.00 89.06 92 ASP A CA 1
ATOM 752 C C . ASP A 1 92 ? 17.031 -5.483 -13.766 1.00 89.06 92 ASP A C 1
ATOM 754 O O . ASP A 1 92 ? 17.489 -6.563 -14.134 1.00 89.06 92 ASP A O 1
ATOM 758 N N . LEU A 1 93 ? 17.720 -4.347 -13.925 1.00 89.81 93 LEU A N 1
ATOM 759 C CA . LEU A 1 93 ? 19.091 -4.293 -14.432 1.00 89.81 93 LEU A CA 1
ATOM 760 C C . LEU A 1 93 ? 20.065 -3.830 -13.365 1.00 89.81 93 LEU A C 1
ATOM 762 O O . LEU A 1 93 ? 19.750 -2.981 -12.536 1.00 89.81 93 LEU A O 1
ATOM 766 N N . HIS A 1 94 ? 21.308 -4.290 -13.466 1.00 92.75 94 HIS A N 1
ATOM 767 C CA . HIS A 1 94 ? 22.398 -3.763 -12.656 1.00 92.75 94 HIS A CA 1
ATOM 768 C C . HIS A 1 94 ? 22.663 -2.280 -12.974 1.00 92.75 94 HIS A C 1
ATOM 770 O O . HIS A 1 94 ? 22.703 -1.887 -14.140 1.00 92.75 94 HIS A O 1
ATOM 776 N N . GLU A 1 95 ? 22.915 -1.453 -11.954 1.00 89.25 95 GLU A N 1
ATOM 777 C CA . GLU A 1 95 ? 23.113 -0.002 -12.121 1.00 89.25 95 GLU A CA 1
ATOM 778 C C . GLU A 1 95 ? 24.215 0.355 -13.128 1.00 89.25 95 GLU A C 1
ATOM 780 O O . GLU A 1 95 ? 24.095 1.339 -13.853 1.00 89.25 95 GLU A O 1
ATOM 785 N N . ASN A 1 96 ? 25.285 -0.444 -13.202 1.00 89.94 96 ASN A N 1
ATOM 786 C CA . ASN A 1 96 ? 26.348 -0.222 -14.189 1.00 89.94 96 ASN A CA 1
ATOM 787 C C . ASN A 1 96 ? 25.850 -0.424 -15.627 1.00 89.94 96 ASN A C 1
ATOM 789 O O . ASN A 1 96 ? 26.148 0.399 -16.478 1.00 89.94 96 ASN A O 1
ATOM 793 N N . ALA A 1 97 ? 25.007 -1.429 -15.880 1.00 89.38 97 ALA A N 1
ATOM 794 C CA . ALA A 1 97 ? 24.427 -1.636 -17.207 1.00 89.38 97 ALA A CA 1
ATOM 795 C C . ALA A 1 97 ? 23.505 -0.470 -17.605 1.00 89.38 97 ALA A C 1
ATOM 797 O O . ALA A 1 97 ? 23.508 -0.024 -18.750 1.00 89.38 97 ALA A O 1
ATOM 798 N N . VAL A 1 98 ? 22.750 0.072 -16.641 1.00 91.44 98 VAL A N 1
ATOM 799 C CA . VAL A 1 98 ? 21.924 1.272 -16.846 1.00 91.44 98 VAL A CA 1
ATOM 800 C C . VAL A 1 98 ? 22.798 2.477 -17.211 1.00 91.44 98 VAL A C 1
ATOM 802 O O . VAL A 1 98 ? 22.497 3.174 -18.179 1.00 91.44 98 VAL A O 1
ATOM 805 N N . LYS A 1 99 ? 23.895 2.704 -16.474 1.00 90.94 99 LYS A N 1
ATOM 806 C CA . LYS A 1 99 ? 24.861 3.779 -16.758 1.00 90.94 99 LYS A CA 1
ATOM 807 C C . LYS A 1 99 ? 25.448 3.648 -18.158 1.00 90.94 99 LYS A C 1
ATOM 809 O O . LYS A 1 99 ? 25.412 4.617 -18.913 1.00 90.94 99 LYS A O 1
ATOM 814 N N . ASP A 1 100 ? 25.921 2.460 -18.514 1.00 91.06 100 ASP A N 1
ATOM 815 C CA . ASP A 1 100 ? 26.550 2.205 -19.808 1.00 91.06 100 ASP A CA 1
ATOM 816 C C . ASP A 1 100 ? 25.572 2.465 -20.957 1.00 91.06 100 ASP A C 1
ATOM 818 O O . ASP A 1 100 ? 25.926 3.116 -21.938 1.00 91.06 100 ASP A O 1
ATOM 822 N N . LEU A 1 101 ? 24.309 2.053 -20.821 1.00 90.31 101 LEU A N 1
ATOM 823 C CA . LEU A 1 101 ? 23.274 2.297 -21.829 1.00 90.31 101 LEU A CA 1
ATOM 824 C C . LEU A 1 101 ? 22.957 3.786 -22.009 1.00 90.31 101 LEU A C 1
ATOM 826 O O . LEU A 1 101 ? 22.824 4.249 -23.143 1.00 90.31 101 LEU A O 1
ATOM 830 N N . ILE A 1 102 ? 22.858 4.539 -20.912 1.00 89.00 102 ILE A N 1
ATOM 831 C CA . ILE A 1 102 ? 22.596 5.985 -20.953 1.00 89.00 102 ILE A CA 1
ATOM 832 C C . ILE A 1 102 ? 23.765 6.725 -21.612 1.00 89.00 102 ILE A C 1
ATOM 834 O O . ILE A 1 102 ? 23.548 7.583 -22.467 1.00 89.00 102 ILE A O 1
ATOM 838 N N . VAL A 1 103 ? 25.000 6.370 -21.246 1.00 89.00 103 VAL A N 1
ATOM 839 C CA . VAL A 1 103 ? 26.220 6.972 -21.804 1.00 89.00 103 VAL A CA 1
ATOM 840 C C . VAL A 1 103 ? 26.379 6.629 -23.285 1.00 89.00 103 VAL A C 1
ATOM 842 O O . VAL A 1 103 ? 26.730 7.497 -24.081 1.00 89.00 103 VAL A O 1
ATOM 845 N N . THR A 1 104 ? 26.086 5.385 -23.669 1.00 91.50 104 THR A N 1
ATOM 846 C CA . THR A 1 104 ? 26.221 4.908 -25.054 1.00 91.50 104 THR A CA 1
ATOM 847 C C . THR A 1 104 ? 25.149 5.502 -25.973 1.00 91.50 104 THR A C 1
ATOM 849 O O . THR A 1 104 ? 25.427 5.829 -27.128 1.00 91.50 104 THR A O 1
ATOM 852 N N . TYR A 1 105 ? 23.924 5.691 -25.470 1.00 90.00 105 TYR A N 1
ATOM 853 C CA . TYR A 1 105 ? 22.776 6.139 -26.265 1.00 90.00 105 TYR A CA 1
ATOM 854 C C . TYR A 1 105 ? 22.064 7.364 -25.664 1.00 90.00 105 TYR A C 1
ATOM 856 O O . TYR A 1 105 ? 20.855 7.325 -25.426 1.00 90.00 105 TYR A O 1
ATOM 864 N N . PRO A 1 106 ? 22.748 8.513 -25.517 1.00 86.38 106 PRO A N 1
ATOM 865 C CA . PRO A 1 106 ? 22.229 9.671 -24.778 1.00 86.38 106 PRO A CA 1
ATOM 866 C C . PRO A 1 106 ? 21.021 10.346 -25.446 1.00 86.38 106 PRO A C 1
ATOM 868 O O . PRO A 1 106 ? 20.284 11.098 -24.818 1.00 86.38 106 PRO A O 1
ATOM 871 N N . LYS A 1 107 ? 20.807 10.100 -26.744 1.00 89.81 107 LYS A N 1
ATOM 872 C CA . LYS A 1 107 ? 19.697 10.671 -27.530 1.00 89.81 107 LYS A CA 1
ATOM 873 C C . LYS A 1 107 ? 18.453 9.779 -27.560 1.00 89.81 107 LYS A C 1
ATOM 875 O O . LYS A 1 107 ? 17.469 10.130 -28.213 1.00 89.81 107 LYS A O 1
ATOM 880 N N . LYS A 1 108 ? 18.503 8.593 -26.952 1.00 84.75 108 LYS A N 1
ATOM 881 C CA . LYS A 1 108 ? 17.401 7.627 -26.947 1.00 84.75 108 LYS A CA 1
ATOM 882 C C . LYS A 1 108 ? 16.814 7.551 -25.546 1.00 84.75 108 LYS A C 1
ATOM 884 O O . LYS A 1 108 ? 17.540 7.561 -24.561 1.00 84.75 108 LYS A O 1
ATOM 889 N N . SER A 1 109 ? 15.488 7.456 -25.457 1.00 90.44 109 SER A N 1
ATOM 890 C CA . SER A 1 109 ? 14.854 7.196 -24.168 1.00 90.44 109 SER A CA 1
ATOM 891 C C . SER A 1 109 ? 15.184 5.775 -23.711 1.00 90.44 109 SER A C 1
ATOM 893 O O . SER A 1 109 ? 15.200 4.836 -24.512 1.00 90.44 109 SER A O 1
ATOM 895 N N . PHE A 1 110 ? 15.400 5.606 -22.408 1.00 89.19 110 PHE A N 1
ATOM 896 C CA . PHE A 1 110 ? 15.726 4.303 -21.829 1.00 89.19 110 PHE A CA 1
ATOM 897 C C . PHE A 1 110 ? 14.617 3.262 -22.064 1.00 89.19 110 PHE A C 1
ATOM 899 O O . PHE A 1 110 ? 14.894 2.093 -22.303 1.00 89.19 110 PHE A O 1
ATOM 906 N N . ALA A 1 111 ? 13.353 3.701 -22.087 1.00 88.88 111 ALA A N 1
ATOM 907 C CA . ALA A 1 111 ? 12.219 2.847 -22.438 1.00 88.88 111 ALA A CA 1
ATOM 908 C C . ALA A 1 111 ? 12.336 2.281 -23.863 1.00 88.88 111 ALA A C 1
ATOM 910 O O . ALA A 1 111 ? 12.135 1.088 -24.054 1.00 88.88 111 ALA A O 1
ATOM 911 N N . ASN A 1 112 ? 12.724 3.106 -24.842 1.00 89.50 112 ASN A N 1
ATOM 912 C CA . ASN A 1 112 ? 12.892 2.645 -26.220 1.00 89.50 112 ASN A CA 1
ATOM 913 C C . ASN A 1 112 ? 14.059 1.661 -26.346 1.00 89.50 112 ASN A C 1
ATOM 915 O O . ASN A 1 112 ? 13.947 0.691 -27.091 1.00 89.50 112 ASN A O 1
ATOM 919 N N . LEU A 1 113 ? 15.159 1.890 -25.617 1.00 91.25 113 LEU A N 1
ATOM 920 C CA . LEU A 1 113 ? 16.281 0.946 -25.570 1.00 91.25 113 LEU A CA 1
ATOM 921 C C . LEU A 1 113 ? 15.819 -0.416 -25.047 1.00 91.25 113 LEU A C 1
ATOM 923 O O . LEU A 1 113 ? 16.083 -1.431 -25.681 1.00 91.25 113 LEU A O 1
ATOM 927 N N . MET A 1 114 ? 15.053 -0.429 -23.955 1.00 91.69 114 MET A N 1
ATOM 928 C CA . MET A 1 114 ? 14.502 -1.664 -23.397 1.00 91.69 114 MET A CA 1
ATOM 929 C C . MET A 1 114 ? 13.550 -2.374 -24.344 1.00 91.69 114 MET A C 1
ATOM 931 O O . MET A 1 114 ? 13.660 -3.579 -24.522 1.00 91.69 114 MET A O 1
ATOM 935 N N . THR A 1 115 ? 12.659 -1.637 -25.006 1.00 90.38 115 THR A N 1
ATOM 936 C CA . THR A 1 115 ? 11.760 -2.219 -26.007 1.00 90.38 115 THR A CA 1
ATOM 937 C C . THR A 1 115 ? 12.531 -2.904 -27.133 1.00 90.38 115 THR A C 1
ATOM 939 O O . THR A 1 115 ? 12.158 -4.001 -27.539 1.00 90.38 115 THR A O 1
ATOM 942 N N . VAL A 1 116 ? 13.610 -2.288 -27.625 1.00 88.56 116 VAL A N 1
ATOM 943 C CA . VAL A 1 116 ? 14.450 -2.890 -28.670 1.00 88.56 116 VAL A CA 1
ATOM 944 C C . VAL A 1 116 ? 15.154 -4.136 -28.142 1.00 88.56 116 VAL A C 1
ATOM 946 O O . VAL A 1 116 ? 15.059 -5.180 -28.777 1.00 88.56 116 VAL A O 1
ATOM 949 N N . LEU A 1 117 ? 15.793 -4.051 -26.971 1.00 87.50 117 LEU A N 1
ATOM 950 C CA . LEU A 1 117 ? 16.513 -5.176 -26.371 1.00 87.50 117 LEU A CA 1
ATOM 951 C C . LEU A 1 117 ? 15.593 -6.380 -26.130 1.00 87.50 117 LEU A C 1
ATOM 953 O O . LEU A 1 117 ? 15.938 -7.489 -26.532 1.00 87.50 117 LEU A O 1
ATOM 957 N N . SER A 1 118 ? 14.401 -6.158 -25.566 1.00 85.38 118 SER A N 1
ATOM 958 C CA . SER A 1 118 ? 13.399 -7.210 -25.354 1.00 85.38 118 SER A CA 1
ATOM 959 C C . SER A 1 118 ? 12.860 -7.792 -26.663 1.00 85.38 118 SER A C 1
ATOM 961 O O . SER A 1 118 ? 12.578 -8.979 -26.733 1.00 85.38 118 SER A O 1
ATOM 963 N N . ALA A 1 119 ? 12.735 -6.990 -27.725 1.00 87.12 119 ALA A N 1
ATOM 964 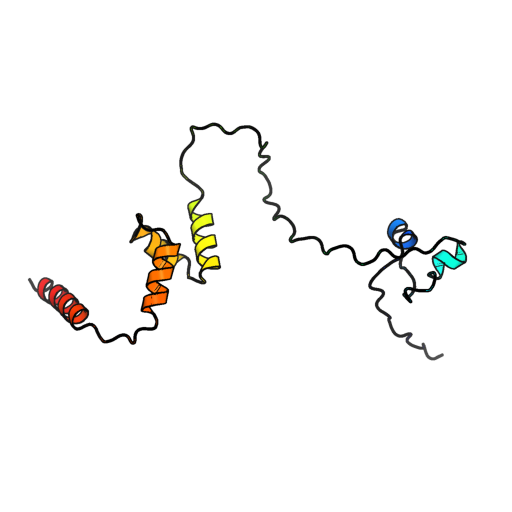C CA . ALA A 1 119 ? 12.325 -7.501 -29.034 1.00 87.12 119 ALA A CA 1
ATOM 965 C C . ALA A 1 119 ? 13.430 -8.324 -29.726 1.00 87.12 119 ALA A C 1
ATOM 967 O O . ALA A 1 119 ? 13.146 -9.132 -30.611 1.00 87.12 119 ALA A O 1
ATOM 968 N N . THR A 1 120 ? 14.695 -8.102 -29.357 1.00 81.38 120 THR A N 1
ATOM 969 C CA . THR A 1 120 ? 15.850 -8.818 -29.917 1.00 81.38 120 THR A CA 1
ATOM 970 C C . THR A 1 120 ? 16.299 -10.018 -29.086 1.00 81.38 120 THR A C 1
ATOM 972 O O . THR A 1 120 ? 16.990 -10.870 -29.634 1.00 81.38 120 THR A O 1
ATOM 975 N N . SER A 1 121 ? 15.901 -10.128 -27.812 1.00 74.31 121 SER A N 1
ATOM 976 C CA . SER A 1 121 ? 16.321 -11.222 -26.919 1.00 74.31 121 SER A CA 1
ATOM 977 C C . SER A 1 121 ? 15.743 -12.588 -27.289 1.00 74.31 121 SER A C 1
ATOM 979 O O . SER A 1 121 ? 16.357 -13.603 -26.983 1.00 74.31 121 SER A O 1
ATOM 981 N N . ASP A 1 122 ? 14.591 -1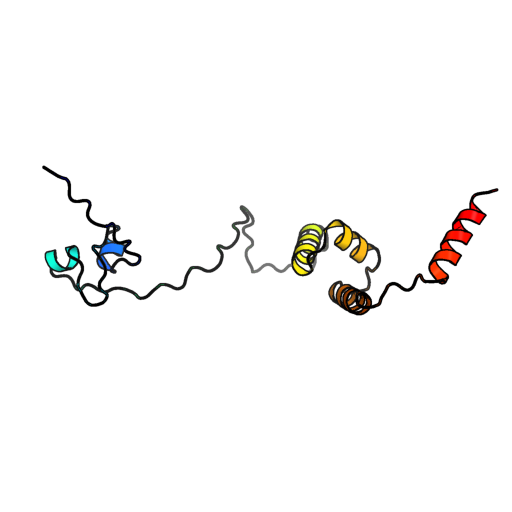2.618 -27.964 1.00 65.44 122 ASP A N 1
ATOM 982 C CA . ASP A 1 122 ? 13.935 -13.861 -28.401 1.00 65.44 122 ASP A CA 1
ATOM 983 C C . ASP A 1 122 ? 14.515 -14.417 -29.709 1.00 65.44 122 ASP A C 1
ATOM 985 O O . ASP A 1 122 ? 14.105 -15.480 -30.182 1.00 65.44 122 ASP A O 1
ATOM 989 N N . ARG A 1 123 ? 15.467 -13.706 -30.325 1.00 61.06 123 ARG A N 1
ATOM 990 C CA . ARG A 1 123 ? 16.172 -14.225 -31.492 1.00 61.06 123 ARG A CA 1
ATOM 991 C C . ARG A 1 123 ? 17.272 -15.159 -30.998 1.00 61.06 123 ARG A C 1
ATOM 993 O O . ARG A 1 123 ? 18.076 -14.726 -30.169 1.00 61.06 123 ARG A O 1
ATOM 1000 N N . PRO A 1 124 ? 17.353 -16.40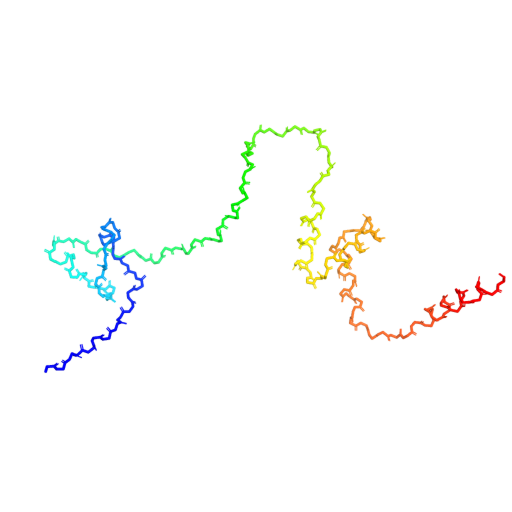9 -31.490 1.00 51.59 124 PRO A N 1
ATOM 1001 C CA . PRO A 1 124 ? 18.561 -17.188 -31.285 1.00 51.59 124 PRO A CA 1
ATOM 1002 C C . PRO A 1 124 ? 19.730 -16.339 -31.787 1.00 51.59 124 PRO A C 1
ATOM 1004 O O . PRO A 1 124 ? 19.651 -15.751 -32.867 1.00 51.59 124 PRO A O 1
ATOM 1007 N N . PHE A 1 125 ? 20.765 -16.213 -30.960 1.00 50.75 125 PHE A N 1
ATOM 1008 C CA . PHE A 1 125 ? 22.018 -15.587 -31.350 1.00 50.75 125 PHE A CA 1
ATOM 1009 C C . PHE A 1 125 ? 22.610 -16.444 -32.472 1.00 50.75 125 PHE A C 1
ATOM 1011 O O . PHE A 1 125 ? 23.318 -17.415 -32.217 1.00 50.75 125 PHE A O 1
ATOM 1018 N N . GLU A 1 126 ? 22.238 -16.159 -33.718 1.00 56.53 126 GLU A N 1
ATOM 1019 C CA . GLU A 1 126 ? 23.009 -16.616 -34.860 1.00 56.53 126 GLU A CA 1
ATOM 1020 C C . GLU A 1 126 ? 24.340 -15.884 -34.750 1.00 56.53 126 GLU A C 1
ATOM 1022 O O . GLU A 1 126 ? 24.364 -14.656 -34.671 1.00 56.53 126 GLU A O 1
ATOM 1027 N N . GLU A 1 127 ? 25.432 -16.639 -34.623 1.00 51.59 127 GLU A N 1
ATOM 1028 C CA . GLU A 1 127 ? 26.783 -16.091 -34.605 1.00 51.59 127 GLU A CA 1
ATOM 1029 C C . GLU A 1 127 ? 26.952 -15.196 -35.833 1.00 51.59 127 GLU A C 1
ATOM 1031 O O . GLU A 1 127 ? 27.119 -15.661 -36.961 1.00 51.59 127 GLU A O 1
ATOM 1036 N N . ASP A 1 128 ? 26.837 -13.891 -35.602 1.00 55.31 128 ASP A N 1
ATOM 1037 C CA . ASP A 1 128 ? 26.873 -12.887 -36.645 1.00 55.31 128 ASP A CA 1
ATOM 1038 C C . ASP A 1 128 ? 28.252 -12.989 -37.308 1.00 55.31 128 ASP A C 1
ATOM 1040 O O . ASP A 1 128 ? 29.277 -12.633 -36.713 1.00 55.31 128 ASP A O 1
ATOM 1044 N N . GLN A 1 129 ? 28.304 -13.476 -38.554 1.00 56.12 129 GLN A N 1
ATOM 1045 C CA . GLN A 1 129 ? 29.534 -13.524 -39.360 1.00 56.12 129 GLN A CA 1
ATOM 1046 C C . GLN A 1 129 ? 30.261 -12.163 -39.361 1.00 56.12 129 GLN A C 1
ATOM 1048 O O . GLN A 1 129 ? 31.489 -12.108 -39.463 1.00 56.12 129 GLN A O 1
ATOM 1053 N N . PHE A 1 130 ? 29.517 -11.072 -39.157 1.00 54.38 130 PHE A N 1
ATOM 1054 C CA . PHE A 1 130 ? 30.007 -9.704 -39.016 1.00 54.38 130 PHE A CA 1
ATOM 1055 C C . PHE A 1 130 ? 30.847 -9.435 -37.757 1.00 54.38 130 PHE A C 1
ATOM 1057 O O . PHE A 1 130 ? 31.838 -8.705 -37.839 1.00 54.38 130 PHE A O 1
ATOM 1064 N N . GLY A 1 131 ? 30.506 -10.030 -36.609 1.00 56.56 131 GLY A N 1
ATOM 1065 C CA . GLY A 1 131 ? 31.266 -9.860 -35.364 1.00 56.56 131 GLY A CA 1
ATOM 1066 C C . GLY A 1 131 ? 32.669 -10.462 -35.463 1.00 56.56 131 GLY A C 1
ATOM 1067 O O . GLY A 1 131 ? 33.645 -9.866 -35.006 1.00 56.56 131 GLY A O 1
ATOM 1068 N N . SER A 1 132 ? 32.788 -11.597 -36.161 1.00 57.94 132 SER A N 1
ATOM 1069 C CA . SER A 1 132 ? 34.079 -12.251 -36.418 1.00 57.94 132 SER A CA 1
ATOM 1070 C C . SER A 1 132 ? 34.985 -11.442 -37.361 1.00 57.94 132 SER A C 1
ATOM 1072 O O . SER A 1 132 ? 36.204 -11.428 -37.188 1.00 57.94 132 SER A O 1
ATOM 1074 N N . LEU A 1 133 ? 34.395 -10.720 -38.323 1.00 54.56 133 LEU A N 1
ATOM 1075 C CA . LEU A 1 133 ? 35.106 -9.856 -39.271 1.00 54.56 133 LEU A CA 1
ATOM 1076 C C . LEU A 1 133 ? 35.696 -8.619 -38.585 1.00 54.56 133 LEU A C 1
ATOM 1078 O O . LEU A 1 133 ? 36.838 -8.254 -38.855 1.00 54.56 133 LEU A O 1
ATOM 1082 N N . TYR A 1 134 ? 34.951 -8.005 -37.665 1.00 59.03 134 TYR A N 1
ATOM 1083 C CA . TYR A 1 134 ? 35.451 -6.874 -36.882 1.00 59.03 134 TYR A CA 1
ATOM 1084 C C . TYR A 1 134 ? 36.531 -7.297 -35.880 1.00 59.03 134 TYR A C 1
ATOM 1086 O O . TYR A 1 134 ? 37.555 -6.626 -35.779 1.00 59.03 134 TYR A O 1
ATOM 1094 N N . ALA A 1 135 ? 36.351 -8.428 -35.189 1.00 61.72 135 ALA A N 1
ATOM 1095 C CA . ALA A 1 135 ? 37.345 -8.945 -34.247 1.00 61.72 135 ALA A CA 1
ATOM 1096 C C . ALA A 1 135 ? 38.676 -9.315 -34.929 1.00 61.72 135 ALA A C 1
ATOM 1098 O O . ALA A 1 135 ? 39.737 -9.060 -34.367 1.00 61.72 135 ALA A O 1
ATOM 1099 N N . LYS A 1 136 ? 38.636 -9.853 -36.158 1.00 60.56 136 LYS A N 1
ATOM 1100 C CA . LYS A 1 136 ? 39.848 -10.102 -36.957 1.00 60.56 136 LYS A CA 1
ATOM 1101 C C . LYS A 1 136 ? 40.572 -8.817 -37.347 1.00 60.56 136 LYS A C 1
ATOM 1103 O O . LYS A 1 136 ? 41.785 -8.749 -37.206 1.00 60.56 136 LYS A O 1
ATOM 1108 N N . LYS A 1 137 ? 39.833 -7.786 -37.758 1.00 62.03 137 LYS A N 1
ATOM 1109 C CA . LYS A 1 137 ? 40.420 -6.505 -38.167 1.00 62.03 137 LYS A CA 1
ATOM 1110 C C . LYS A 1 137 ? 41.183 -5.813 -37.027 1.00 62.03 137 LYS A C 1
ATOM 1112 O O . LYS A 1 137 ? 42.252 -5.269 -37.251 1.00 62.03 137 LYS A O 1
ATOM 1117 N N . TYR A 1 138 ? 40.681 -5.905 -35.794 1.00 58.38 138 TYR A N 1
ATOM 1118 C CA . TYR A 1 138 ? 41.362 -5.349 -34.615 1.00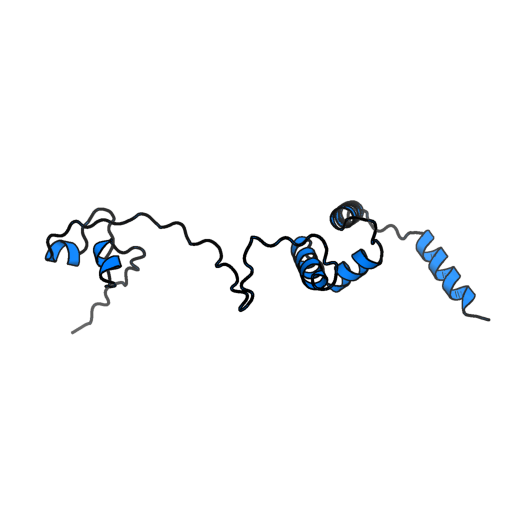 58.38 138 TYR A CA 1
ATOM 1119 C C . TYR A 1 138 ? 42.629 -6.107 -34.190 1.00 58.38 138 TYR A C 1
ATOM 1121 O O . TYR A 1 138 ? 43.463 -5.528 -33.500 1.00 58.38 138 TYR A O 1
ATOM 1129 N N . LEU A 1 139 ? 42.773 -7.379 -34.575 1.00 58.88 139 LEU A N 1
ATOM 1130 C CA . LEU A 1 139 ? 43.973 -8.174 -34.298 1.00 58.88 139 LEU A CA 1
ATOM 1131 C C . LEU A 1 139 ? 45.046 -8.008 -35.384 1.00 58.88 139 LEU A C 1
ATOM 1133 O O . LEU A 1 139 ? 46.224 -8.140 -35.079 1.00 58.88 139 LEU A O 1
ATOM 1137 N N . GLU A 1 140 ? 44.664 -7.674 -36.619 1.00 58.38 140 GLU A N 1
ATOM 1138 C CA . GLU A 1 140 ? 45.612 -7.376 -37.706 1.00 58.38 140 GLU A CA 1
ATOM 1139 C C . GLU A 1 140 ? 46.287 -6.000 -37.548 1.00 58.38 140 GLU A C 1
ATOM 1141 O O . GLU A 1 140 ? 47.426 -5.827 -37.967 1.00 58.38 140 GLU A O 1
ATOM 1146 N N . ASP A 1 141 ? 45.635 -5.043 -36.879 1.00 55.91 141 ASP A N 1
ATOM 1147 C CA . ASP A 1 141 ? 46.170 -3.689 -36.660 1.00 55.91 141 ASP A CA 1
ATOM 1148 C C . ASP A 1 141 ? 47.124 -3.577 -35.439 1.00 55.91 141 ASP A C 1
ATOM 1150 O O . ASP A 1 141 ? 47.587 -2.479 -35.124 1.00 55.91 141 ASP A O 1
ATOM 1154 N N . GLN A 1 142 ? 47.412 -4.678 -34.723 1.00 56.09 142 GLN A N 1
ATOM 1155 C CA . GLN A 1 142 ? 48.315 -4.703 -33.552 1.00 56.09 142 GLN A CA 1
ATOM 1156 C C . GLN A 1 142 ? 49.712 -5.283 -33.815 1.00 56.09 142 GLN A C 1
ATOM 1158 O O . GLN A 1 142 ? 50.570 -5.175 -32.939 1.00 56.09 142 GLN A O 1
ATOM 1163 N N . ASP A 1 143 ? 49.966 -5.820 -35.008 1.00 53.97 143 ASP A N 1
ATOM 1164 C CA . ASP A 1 143 ? 51.301 -6.244 -35.436 1.00 53.97 143 ASP A CA 1
ATOM 1165 C C . ASP A 1 143 ? 51.879 -5.227 -36.439 1.00 53.97 143 ASP A C 1
ATOM 1167 O O . ASP A 1 143 ? 51.868 -5.457 -37.649 1.00 53.97 143 ASP A O 1
ATOM 1171 N N . PHE A 1 144 ? 52.383 -4.089 -35.941 1.00 47.56 144 PHE A N 1
ATOM 1172 C CA . PHE A 1 144 ? 53.371 -3.263 -36.655 1.00 47.56 144 PHE A CA 1
ATOM 1173 C C . PHE A 1 144 ? 54.246 -2.432 -35.709 1.00 47.56 144 PHE A C 1
ATOM 1175 O O . PHE A 1 144 ? 53.694 -1.786 -34.789 1.00 47.56 144 PHE A O 1
#

Radius of gyration: 32.05 Å; chains: 1; bounding box: 77×57×80 Å

Sequence (144 aa):
MYKVKTERVNVTIACRNCQKAKKKCSDYNHNSSCERCVERELECKYVQPVKKRGPRPIHVNGLNVDYNKFDPLYNNKENDKNEISNLSLKYDLHENAVKDLIVTYPKKSFANLMTVLSATSDRPFEEDQFGSLYAKKYLEDQDF

Foldseek 3Di:
DDPDPDDDDDAPWAWPVCVVVVHDFPDDDVPDATPVCVVVVHDTHTDPDDPDDDDDPDCPPDDPDDPPDDDPDDDDDDCPVVVLVVLCVVLVHDSVVSVVCCVVCVPDDPVVVVVVCVVCVPDPPPPPPVVVVVVVVVVVVPPD